Protein AF-A0A835V9D0-F1 (afdb_monomer)

InterPro domains:
  IPR001128 Cytochrome P450 [PF00067] (42-129)
  IPR002401 Cytochrome P450, E-class, group I [PR00463] (12-30)
  IPR002401 Cytochrome P450, E-class, group I [PR00463] (81-91)
  IPR002401 Cytochrome P450, E-class, group I [PR00463] (91-114)
  IPR036396 Cytochrome P450 superfamily [G3DSA:1.10.630.10] (1-134)
  IPR036396 Cytochrome P450 superfamily [SSF48264] (3-132)

Solvent-accessible surface area (backbone atoms only — not comparable to full-atom values): 8460 Å² total; per-residue (Å²): 111,68,73,61,55,68,71,42,24,66,60,50,19,40,55,50,43,48,36,31,68,61,36,90,55,84,50,84,41,66,64,82,88,56,103,55,101,60,69,52,75,51,54,45,40,54,54,36,45,32,41,95,78,58,37,96,58,24,85,56,92,57,35,67,80,30,39,47,97,87,60,42,62,50,86,69,55,42,89,65,52,42,78,45,42,46,78,97,64,37,44,87,57,48,68,59,53,54,52,51,54,50,54,52,50,51,52,48,64,70,78,50,86,89,74,76,94,58,89,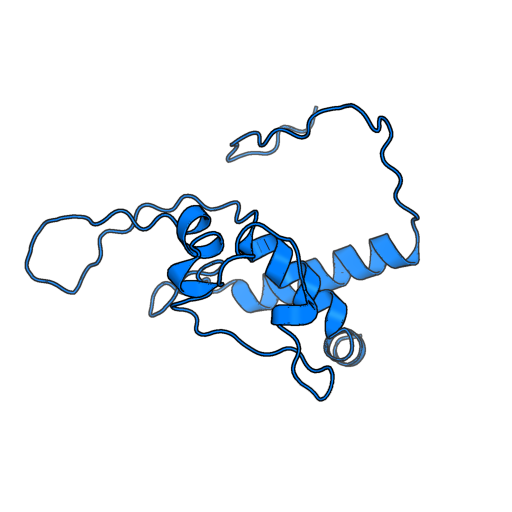84,65,82,88,74,89,78,92,68,95,68,88,84,84,130

Structure (mmCIF, N/CA/C/O backbone):
data_AF-A0A835V9D0-F1
#
_entry.id   AF-A0A835V9D0-F1
#
loop_
_atom_site.group_PDB
_atom_site.id
_atom_site.type_symbol
_atom_site.label_atom_id
_atom_site.label_alt_id
_atom_site.label_comp_id
_atom_site.label_asym_id
_atom_site.label_entity_id
_atom_site.label_seq_id
_atom_site.pdbx_PDB_ins_code
_atom_site.Cartn_x
_atom_site.Cartn_y
_atom_site.Cartn_z
_atom_site.occupancy
_atom_site.B_iso_or_equiv
_atom_site.auth_seq_id
_atom_site.auth_comp_id
_atom_site.auth_asym_id
_atom_site.auth_atom_id
_atom_site.pdbx_PDB_model_num
ATOM 1 N N . MET A 1 1 ? 9.417 0.070 18.964 1.00 61.44 1 MET A N 1
ATOM 2 C CA . MET A 1 1 ? 8.603 0.846 17.996 1.00 61.44 1 MET A CA 1
ATOM 3 C C . MET A 1 1 ? 8.854 0.380 16.568 1.00 61.44 1 MET A C 1
ATOM 5 O O . MET A 1 1 ? 7.897 0.010 15.907 1.00 61.44 1 MET A O 1
ATOM 9 N N . GLU A 1 2 ? 10.104 0.347 16.097 1.00 71.94 2 GLU A N 1
ATOM 10 C CA . GLU A 1 2 ? 10.436 -0.071 14.722 1.00 71.94 2 GLU A CA 1
ATOM 11 C C . GLU A 1 2 ? 10.090 -1.542 14.427 1.00 71.94 2 GLU A C 1
ATOM 13 O O . GLU A 1 2 ? 9.357 -1.812 13.482 1.00 71.94 2 GLU A O 1
ATOM 18 N N . GLU A 1 3 ? 10.453 -2.467 15.319 1.00 79.25 3 GLU A N 1
ATOM 19 C CA . GLU A 1 3 ? 10.089 -3.893 15.218 1.00 79.25 3 GLU A CA 1
ATOM 20 C C . GLU A 1 3 ? 8.561 -4.123 15.193 1.00 79.25 3 GLU A C 1
ATOM 22 O O . GLU A 1 3 ? 8.039 -5.003 14.512 1.00 79.25 3 GLU A O 1
ATOM 27 N N . SER A 1 4 ? 7.805 -3.292 15.916 1.00 84.19 4 SER A N 1
ATOM 28 C CA . SER A 1 4 ? 6.340 -3.351 15.916 1.00 84.19 4 SER A CA 1
ATOM 29 C C . SER A 1 4 ? 5.766 -2.910 14.572 1.00 84.19 4 SER A C 1
ATOM 31 O O . SER A 1 4 ? 4.776 -3.478 14.121 1.00 84.19 4 SER A O 1
ATOM 33 N N . LEU A 1 5 ? 6.387 -1.922 13.914 1.00 85.19 5 LEU A N 1
ATOM 34 C CA . LEU A 1 5 ? 5.970 -1.488 12.585 1.00 85.19 5 LEU A CA 1
ATOM 35 C C . LEU A 1 5 ? 6.203 -2.594 11.564 1.00 85.19 5 LEU A C 1
ATOM 37 O O . LEU A 1 5 ? 5.338 -2.793 10.719 1.00 85.19 5 LEU A O 1
ATOM 41 N N . GLU A 1 6 ? 7.307 -3.332 11.630 1.00 86.94 6 GLU A N 1
ATOM 42 C CA . GLU A 1 6 ? 7.588 -4.430 10.694 1.00 86.94 6 GLU A CA 1
ATOM 43 C C . GLU A 1 6 ? 6.508 -5.515 10.725 1.00 86.94 6 GLU A C 1
ATOM 45 O O . GLU A 1 6 ? 6.104 -5.992 9.672 1.00 86.94 6 GLU A O 1
ATOM 50 N N . LYS A 1 7 ? 5.922 -5.801 11.891 1.00 91.62 7 LYS A N 1
ATOM 51 C CA . LYS A 1 7 ? 4.844 -6.796 12.047 1.00 91.62 7 LYS A CA 1
ATOM 52 C C . LYS A 1 7 ? 3.511 -6.385 11.403 1.00 91.62 7 LYS A C 1
ATOM 54 O O . LYS A 1 7 ? 2.657 -7.231 11.161 1.00 91.62 7 LYS A O 1
ATOM 59 N N . LEU A 1 8 ? 3.314 -5.103 11.080 1.00 94.31 8 LEU A N 1
ATOM 60 C CA . LEU A 1 8 ? 2.079 -4.594 10.462 1.00 94.31 8 LEU A CA 1
ATOM 61 C C . LEU A 1 8 ? 2.052 -4.865 8.943 1.00 94.31 8 LEU A C 1
ATOM 63 O O . LEU A 1 8 ? 2.124 -3.924 8.142 1.00 94.31 8 LEU A O 1
ATOM 67 N N . GLN A 1 9 ? 1.993 -6.142 8.557 1.00 95.75 9 GLN A N 1
ATOM 68 C CA . GLN A 1 9 ? 2.029 -6.602 7.160 1.00 95.75 9 GLN A CA 1
ATOM 69 C C . GLN A 1 9 ? 0.777 -6.172 6.392 1.00 95.75 9 GLN A C 1
ATOM 71 O O . GLN A 1 9 ? 0.880 -5.474 5.384 1.00 95.75 9 GLN A O 1
ATOM 76 N N . TYR A 1 10 ? -0.407 -6.450 6.942 1.00 96.19 10 TYR A N 1
ATOM 77 C CA . TYR A 1 10 ? -1.674 -6.060 6.320 1.00 96.19 10 TYR A CA 1
ATOM 78 C C . TYR A 1 10 ? -1.808 -4.537 6.161 1.00 96.19 10 TYR A C 1
ATOM 80 O O . TYR A 1 10 ? -2.229 -4.046 5.117 1.00 96.19 10 TYR A O 1
ATOM 88 N N . LEU A 1 11 ? -1.368 -3.757 7.157 1.00 96.31 11 LEU A N 1
ATOM 89 C CA . LEU A 1 11 ? -1.350 -2.295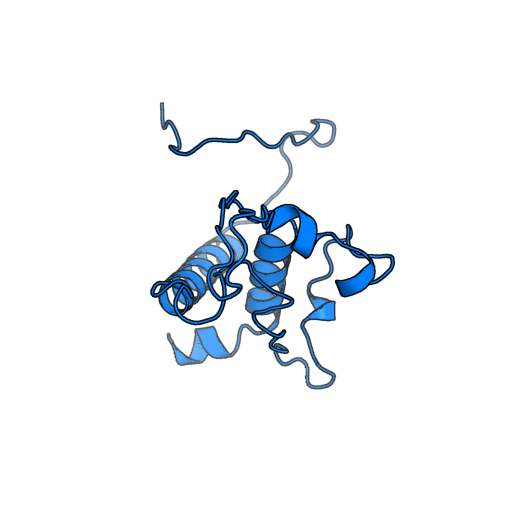 7.043 1.00 96.31 11 LEU A CA 1
ATOM 90 C C . LEU A 1 11 ? -0.394 -1.826 5.934 1.00 96.31 11 LEU A C 1
ATOM 92 O O . LEU A 1 11 ? -0.699 -0.874 5.220 1.00 96.31 11 LEU A O 1
ATOM 96 N N . HIS A 1 12 ? 0.759 -2.485 5.774 1.00 95.94 12 HIS A N 1
ATOM 97 C CA . HIS A 1 12 ? 1.690 -2.176 4.686 1.00 95.94 12 HIS A CA 1
ATOM 98 C C . HIS A 1 12 ? 1.078 -2.488 3.315 1.00 95.94 12 HIS A C 1
ATOM 100 O O . HIS A 1 12 ? 1.212 -1.676 2.395 1.00 95.94 12 HIS A O 1
ATOM 106 N N . ALA A 1 13 ? 0.382 -3.621 3.194 1.00 96.75 13 ALA A N 1
ATOM 107 C CA . ALA A 1 13 ? -0.356 -4.004 1.997 1.00 96.75 13 ALA A CA 1
ATOM 108 C C . ALA A 1 13 ? -1.456 -2.986 1.670 1.00 96.75 13 ALA A C 1
ATOM 110 O O . ALA A 1 13 ? -1.490 -2.464 0.559 1.00 96.75 13 ALA A O 1
ATOM 111 N N . ALA A 1 14 ? -2.276 -2.606 2.654 1.00 96.25 14 ALA A N 1
ATOM 112 C CA . ALA A 1 14 ? -3.353 -1.636 2.472 1.00 96.25 14 ALA A CA 1
ATOM 113 C C . ALA A 1 14 ? -2.835 -0.260 2.033 1.00 96.25 14 ALA A C 1
ATOM 115 O O . ALA A 1 14 ? -3.343 0.315 1.074 1.00 96.25 14 ALA A O 1
ATOM 116 N N . LEU A 1 15 ? -1.776 0.253 2.668 1.00 95.06 15 LEU A N 1
ATOM 117 C CA . LEU A 1 15 ? -1.157 1.523 2.270 1.00 95.06 15 LEU A CA 1
ATOM 118 C C . LEU A 1 15 ? -0.535 1.454 0.869 1.00 95.06 15 LEU A C 1
ATOM 120 O O . LEU A 1 15 ? -0.604 2.421 0.111 1.00 95.06 15 LEU A O 1
ATOM 124 N N . SER A 1 16 ? 0.059 0.318 0.504 1.00 94.00 16 SER A N 1
ATOM 125 C CA . SER A 1 16 ? 0.615 0.115 -0.837 1.00 94.00 16 SER A CA 1
ATOM 126 C C . SER A 1 16 ? -0.489 0.049 -1.894 1.00 94.00 16 SER A C 1
ATOM 128 O O . SER A 1 16 ? -0.348 0.647 -2.956 1.00 94.00 16 SER A O 1
ATOM 130 N N . GLU A 1 17 ? -1.616 -0.584 -1.581 1.00 93.81 17 GLU A N 1
ATOM 131 C CA . GLU A 1 17 ? -2.787 -0.653 -2.454 1.00 93.81 17 GLU A CA 1
ATOM 132 C C . GLU A 1 17 ? -3.453 0.726 -2.633 1.00 93.81 17 GLU A C 1
ATOM 134 O O . GLU A 1 17 ? -3.836 1.089 -3.747 1.00 93.81 17 GLU A O 1
ATOM 139 N N . ILE A 1 18 ? -3.490 1.559 -1.582 1.00 91.69 18 ILE A N 1
ATOM 140 C CA . ILE A 1 18 ? -3.899 2.972 -1.687 1.00 91.69 18 ILE A CA 1
ATOM 141 C C . ILE A 1 18 ? -2.991 3.713 -2.675 1.00 91.69 18 ILE A C 1
ATOM 143 O O . ILE A 1 18 ? -3.480 4.403 -3.569 1.00 91.69 18 ILE A O 1
ATOM 147 N N . LEU A 1 19 ? -1.670 3.549 -2.553 1.00 90.69 19 LEU A N 1
ATOM 148 C CA . LEU A 1 19 ? -0.711 4.179 -3.463 1.00 90.69 19 LEU A CA 1
ATOM 149 C C . LEU A 1 19 ? -0.814 3.663 -4.901 1.00 90.69 19 LEU A C 1
ATOM 151 O O . LEU A 1 19 ? -0.505 4.412 -5.825 1.00 90.69 19 LEU A O 1
ATOM 155 N N . ARG A 1 20 ? -1.237 2.410 -5.101 1.00 90.38 20 ARG A N 1
ATOM 156 C CA . ARG A 1 20 ? -1.485 1.836 -6.427 1.00 90.38 20 ARG A CA 1
ATOM 157 C C . ARG A 1 20 ? -2.686 2.503 -7.100 1.00 90.38 20 ARG A C 1
ATOM 159 O O . ARG A 1 20 ? -2.568 2.965 -8.230 1.00 90.38 20 ARG A O 1
ATOM 166 N N . ILE A 1 21 ? -3.829 2.560 -6.414 1.00 86.38 21 ILE A N 1
ATOM 167 C CA . ILE A 1 21 ? -5.100 3.044 -6.988 1.00 86.38 21 ILE A CA 1
ATOM 168 C C . ILE A 1 21 ? -5.159 4.571 -7.057 1.00 86.38 21 ILE A C 1
ATOM 170 O O . ILE A 1 21 ? -5.707 5.136 -8.009 1.00 86.38 21 ILE A O 1
ATOM 174 N N . GLY A 1 22 ? -4.644 5.234 -6.026 1.00 74.50 22 GLY A N 1
ATOM 175 C CA . GLY A 1 22 ? -4.782 6.666 -5.791 1.00 74.50 22 GLY A CA 1
ATOM 176 C C . GLY A 1 22 ? -3.458 7.416 -5.821 1.00 74.50 22 GLY A C 1
ATOM 177 O O . GLY A 1 22 ? -3.337 8.409 -5.109 1.00 74.50 22 GLY A O 1
ATOM 178 N N . SER A 1 23 ? -2.457 6.939 -6.576 1.00 67.38 23 SER A N 1
ATOM 179 C CA . SER A 1 23 ? -1.146 7.598 -6.640 1.00 67.38 23 SER A CA 1
ATOM 180 C C . SER A 1 23 ? -1.317 9.103 -6.903 1.00 67.38 23 SER A C 1
ATOM 182 O O . SER A 1 23 ? -1.897 9.476 -7.919 1.00 67.38 23 SER A O 1
ATOM 184 N N . PRO A 1 24 ? -0.832 9.996 -6.026 1.00 58.44 24 PRO A N 1
ATOM 185 C CA . PRO A 1 24 ? -1.035 11.436 -6.193 1.00 58.44 24 PRO A CA 1
ATOM 186 C C . PRO A 1 24 ? -0.124 12.044 -7.271 1.00 58.44 24 PRO A C 1
ATOM 188 O O . PRO A 1 24 ? -0.174 13.244 -7.527 1.00 58.44 24 PRO A O 1
ATOM 191 N N . LEU A 1 25 ? 0.752 11.240 -7.883 1.00 61.12 25 LEU A N 1
ATOM 192 C CA . LEU A 1 25 ? 1.822 11.719 -8.746 1.00 61.12 25 LEU A CA 1
ATOM 193 C C . LEU A 1 25 ? 1.480 11.534 -1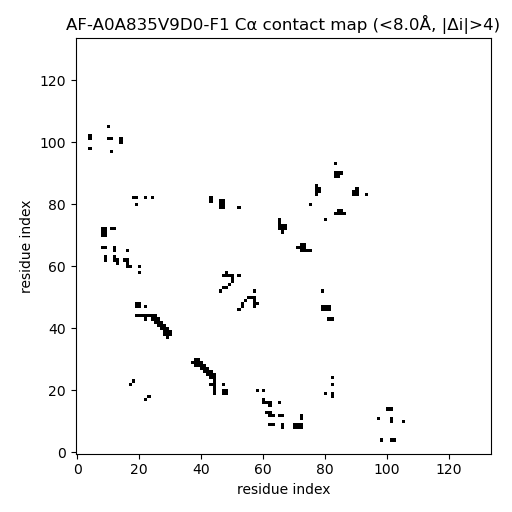0.228 1.00 61.12 25 LEU A C 1
ATOM 195 O O . LEU A 1 25 ? 1.523 10.430 -10.771 1.00 61.12 25 LEU A O 1
ATOM 199 N N . LEU A 1 26 ? 1.239 12.657 -10.902 1.00 56.59 26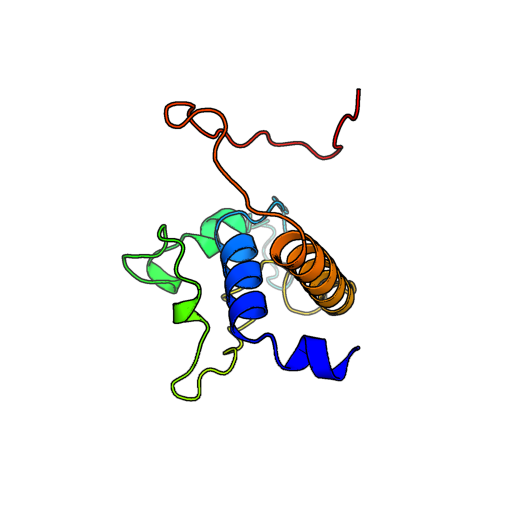 LEU A N 1
ATOM 200 C CA . LEU A 1 26 ? 1.367 12.786 -12.351 1.00 56.59 26 LEU A CA 1
ATOM 201 C C . LEU A 1 26 ? 2.789 13.270 -12.652 1.00 56.59 26 LEU A C 1
ATOM 203 O O . LEU A 1 26 ? 3.106 14.436 -12.431 1.00 56.59 26 LEU A O 1
ATOM 207 N N . VAL A 1 27 ? 3.663 12.388 -13.136 1.00 56.47 27 VAL A N 1
ATOM 208 C CA . VAL A 1 27 ? 5.034 12.765 -13.518 1.00 56.47 27 VAL A CA 1
ATOM 209 C C . VAL A 1 27 ? 5.191 12.586 -15.020 1.00 56.47 27 VAL A C 1
ATOM 211 O O . VAL A 1 27 ? 4.971 11.501 -15.543 1.00 56.47 27 VAL A O 1
ATOM 214 N N . ARG A 1 28 ? 5.609 13.641 -15.723 1.00 49.62 28 ARG A N 1
ATOM 215 C CA . ARG A 1 28 ? 6.136 13.513 -17.087 1.00 49.62 28 ARG A CA 1
ATOM 216 C C . ARG A 1 28 ? 7.577 13.022 -17.006 1.00 49.62 28 ARG A C 1
ATOM 218 O O . ARG A 1 28 ? 8.421 13.711 -16.440 1.00 49.62 28 ARG A O 1
ATOM 225 N N . HIS A 1 29 ? 7.857 11.865 -17.595 1.00 51.56 29 HIS A N 1
ATOM 226 C CA . HIS A 1 29 ? 9.221 11.401 -17.826 1.00 51.56 29 HIS A CA 1
ATOM 227 C C . HIS A 1 29 ? 9.579 11.547 -19.307 1.00 51.56 29 HIS A C 1
ATOM 229 O O . HIS A 1 29 ? 8.779 11.173 -20.150 1.00 51.56 29 HIS A O 1
ATOM 235 N N . PRO A 1 30 ? 10.773 12.037 -19.660 1.00 48.41 30 PRO A N 1
ATOM 236 C CA . PRO A 1 30 ? 11.451 11.591 -20.864 1.00 48.41 30 PRO A CA 1
ATOM 237 C C . PRO A 1 30 ? 12.162 10.270 -20.531 1.00 48.41 30 PRO A C 1
ATOM 239 O O . PRO A 1 30 ? 13.012 10.221 -19.637 1.00 48.41 30 PRO A O 1
ATOM 242 N N . VAL A 1 31 ? 11.802 9.178 -21.204 1.00 46.38 31 VAL A N 1
ATOM 243 C CA . VAL A 1 31 ? 12.527 7.896 -21.138 1.00 46.38 31 VAL A CA 1
ATOM 244 C C . VAL A 1 31 ? 13.888 8.054 -21.816 1.00 46.38 31 VAL A C 1
ATOM 246 O O . VAL A 1 31 ? 14.067 7.819 -23.004 1.00 46.38 31 VAL A O 1
ATOM 249 N N . GLY A 1 32 ? 14.876 8.512 -21.056 1.00 41.28 32 GLY A N 1
ATOM 250 C CA . GLY A 1 32 ? 16.250 8.638 -21.526 1.00 41.28 32 GLY A CA 1
ATOM 251 C C . GLY A 1 32 ? 17.020 7.338 -21.335 1.00 41.28 32 GLY A C 1
ATOM 252 O O . GLY A 1 32 ? 17.559 7.160 -20.255 1.00 41.28 32 GLY A O 1
ATOM 253 N N . TRP A 1 33 ? 17.027 6.472 -22.360 1.00 35.09 33 TRP A N 1
ATOM 254 C CA . TRP A 1 33 ? 18.146 5.617 -22.841 1.00 35.09 33 TRP A CA 1
ATOM 255 C C . TRP A 1 33 ? 17.861 5.052 -24.253 1.00 35.09 33 TRP A C 1
ATOM 257 O O . TRP A 1 33 ? 18.425 4.041 -24.660 1.00 35.09 33 TRP A O 1
ATOM 267 N N . VAL A 1 34 ? 16.998 5.703 -25.039 1.00 37.31 34 VAL A N 1
ATOM 268 C CA . VAL A 1 34 ? 16.890 5.456 -26.481 1.00 37.31 34 VAL A CA 1
ATOM 269 C C . VAL A 1 34 ? 17.334 6.741 -27.164 1.00 37.31 34 VAL A C 1
ATOM 271 O O . VAL A 1 34 ? 16.834 7.815 -26.840 1.00 37.31 34 VAL A O 1
ATOM 274 N N . GLN A 1 35 ? 18.269 6.658 -28.113 1.00 40.12 35 GLN A N 1
ATOM 275 C CA . GLN A 1 35 ? 18.674 7.776 -28.978 1.00 40.12 35 GLN A CA 1
ATOM 276 C C . GLN A 1 35 ? 17.556 8.207 -29.956 1.00 40.12 35 GLN A C 1
ATOM 278 O O . GLN A 1 35 ? 17.799 8.482 -31.128 1.00 40.12 35 GLN A O 1
ATOM 283 N N . ARG A 1 36 ? 16.300 8.257 -29.511 1.00 36.56 36 ARG A N 1
ATOM 284 C CA . ARG A 1 36 ? 15.177 8.789 -30.278 1.00 36.56 36 ARG A CA 1
ATOM 285 C C . ARG A 1 36 ? 14.432 9.771 -29.400 1.00 36.56 36 ARG A C 1
ATOM 287 O O . ARG A 1 36 ? 13.832 9.388 -28.406 1.00 36.56 36 ARG A O 1
ATOM 294 N N . GLY A 1 37 ? 14.507 11.042 -29.784 1.00 41.22 37 GLY A N 1
ATOM 295 C CA . GLY A 1 37 ? 13.825 12.172 -29.160 1.00 41.22 37 GLY A CA 1
ATOM 296 C C . GLY A 1 37 ? 12.300 12.104 -29.253 1.00 41.22 37 GLY A C 1
ATOM 297 O O . GLY A 1 37 ? 11.681 12.962 -29.870 1.00 41.22 37 GLY A O 1
ATOM 298 N N . GLN A 1 38 ? 11.692 11.108 -28.616 1.00 45.56 38 GLN A N 1
ATOM 299 C CA . GLN A 1 38 ? 10.269 11.059 -28.307 1.00 45.56 38 GLN A CA 1
ATOM 300 C C . GLN A 1 38 ? 10.144 10.895 -26.793 1.00 45.56 38 GLN A C 1
ATOM 302 O O . GLN A 1 38 ? 10.576 9.906 -26.209 1.00 45.56 38 GLN A O 1
ATOM 307 N N . GLY A 1 39 ? 9.659 11.941 -26.125 1.00 49.75 39 GLY A N 1
ATOM 308 C CA . GLY A 1 39 ? 9.388 11.886 -24.6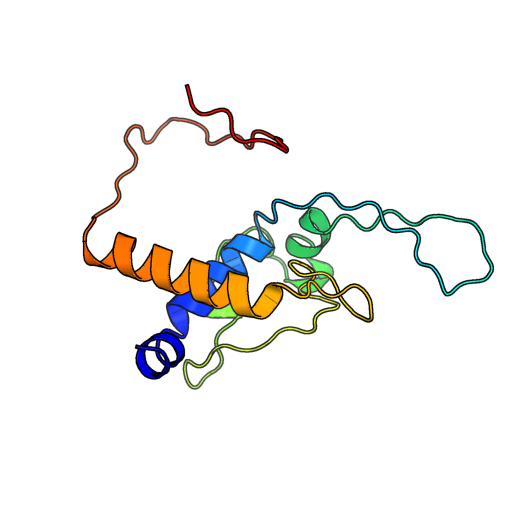95 1.00 49.75 39 GLY A CA 1
ATOM 309 C C . GLY A 1 39 ? 8.122 11.076 -24.445 1.00 49.75 39 GLY A C 1
ATOM 310 O O . GLY A 1 39 ? 7.031 11.627 -24.578 1.00 49.75 39 GLY A O 1
ATOM 311 N N . ASP A 1 40 ? 8.254 9.799 -24.084 1.00 55.97 40 ASP A N 1
ATOM 312 C CA . ASP A 1 40 ? 7.086 8.981 -23.742 1.00 55.97 40 ASP A CA 1
ATOM 313 C C . ASP A 1 40 ? 6.534 9.360 -22.365 1.00 55.97 40 ASP A C 1
ATOM 315 O O . ASP A 1 40 ? 7.207 9.263 -21.339 1.00 55.97 40 ASP A O 1
ATOM 319 N N . LEU A 1 41 ? 5.269 9.776 -22.330 1.00 57.44 41 LEU A N 1
ATOM 320 C CA . LEU A 1 41 ? 4.553 10.095 -21.099 1.00 57.44 41 LEU A CA 1
ATOM 321 C C . LEU A 1 41 ? 4.262 8.813 -20.301 1.00 57.44 41 LEU A C 1
ATOM 323 O O . LEU A 1 41 ? 3.381 8.038 -20.664 1.00 57.44 41 LEU A O 1
ATOM 327 N N . VAL A 1 42 ? 4.928 8.632 -19.159 1.00 61.97 42 VAL A N 1
ATOM 328 C CA . VAL A 1 42 ? 4.584 7.570 -18.199 1.00 61.97 42 VAL A CA 1
ATOM 329 C C . VAL A 1 42 ? 3.572 8.096 -17.181 1.00 61.97 42 VAL A C 1
ATOM 331 O O . VAL A 1 42 ? 3.920 8.854 -16.281 1.00 61.97 42 VAL A O 1
ATOM 334 N N . VAL A 1 43 ? 2.308 7.680 -17.292 1.00 66.75 43 VAL A N 1
ATOM 335 C CA . VAL A 1 43 ? 1.264 8.031 -16.313 1.00 66.75 43 VAL A CA 1
ATOM 336 C C . VAL A 1 43 ? 1.181 6.946 -15.238 1.00 66.75 43 VAL A C 1
ATOM 338 O O . VAL A 1 43 ? 0.544 5.912 -15.427 1.00 66.75 43 VAL A O 1
ATOM 341 N N . TYR A 1 44 ? 1.798 7.181 -14.080 1.00 70.81 44 TYR A N 1
ATOM 342 C CA . TYR A 1 44 ? 1.849 6.192 -12.992 1.00 70.81 44 TYR A CA 1
ATOM 343 C C . TYR A 1 44 ? 0.475 5.801 -12.433 1.00 70.81 44 TYR A C 1
ATOM 345 O O . TYR A 1 44 ? 0.267 4.640 -12.087 1.00 70.81 44 TYR A O 1
ATOM 353 N N . ILE A 1 45 ? -0.477 6.738 -12.405 1.00 68.62 45 ILE A N 1
ATOM 354 C CA . ILE A 1 45 ? -1.868 6.465 -12.008 1.00 68.62 45 ILE A CA 1
ATOM 355 C C . ILE A 1 45 ? -2.514 5.442 -12.949 1.00 68.62 45 ILE A C 1
ATOM 357 O O . ILE A 1 45 ? -3.227 4.550 -12.495 1.00 68.62 45 ILE A O 1
ATOM 361 N N . ALA A 1 46 ? -2.237 5.543 -14.253 1.00 77.38 46 ALA A N 1
ATOM 362 C CA . ALA A 1 46 ? -2.758 4.603 -15.235 1.00 77.38 46 ALA A CA 1
ATOM 363 C C . ALA A 1 46 ? -2.131 3.219 -15.032 1.00 77.38 46 ALA A C 1
ATOM 365 O O . ALA A 1 46 ? -2.862 2.242 -14.929 1.00 77.38 46 ALA A O 1
ATOM 366 N N . MET A 1 47 ? -0.806 3.136 -14.856 1.00 83.75 47 MET A N 1
ATOM 367 C CA . MET A 1 47 ? -0.107 1.862 -14.614 1.00 83.75 47 MET A CA 1
ATOM 368 C C . MET A 1 47 ? -0.622 1.116 -13.382 1.00 83.75 47 MET A C 1
ATOM 370 O O . MET A 1 47 ? -0.752 -0.108 -13.402 1.00 83.75 47 MET A O 1
ATOM 374 N N . GLY A 1 48 ? -0.956 1.849 -12.317 1.00 84.94 48 GLY A N 1
ATOM 375 C CA . GLY A 1 48 ? -1.570 1.276 -11.125 1.00 84.94 48 GLY A CA 1
ATOM 376 C C . GLY A 1 48 ? -2.927 0.625 -11.396 1.00 84.94 48 GLY A C 1
ATOM 377 O O . GLY A 1 48 ? -3.320 -0.249 -10.644 1.00 84.94 48 GLY A O 1
ATOM 378 N N . ARG A 1 49 ? -3.617 0.998 -12.474 1.00 86.88 49 ARG A N 1
ATOM 379 C CA . ARG A 1 49 ? -4.996 0.620 -12.817 1.00 86.88 49 ARG A CA 1
ATOM 380 C C . ARG A 1 49 ? -5.119 -0.228 -14.091 1.00 86.88 49 ARG A C 1
ATOM 382 O O . ARG A 1 49 ? -6.230 -0.546 -14.500 1.00 86.88 49 ARG A O 1
ATOM 389 N N . MET A 1 50 ? -4.002 -0.587 -14.721 1.00 88.56 50 MET A N 1
ATOM 390 C CA . MET A 1 50 ? -3.981 -1.383 -15.951 1.00 88.56 50 MET A CA 1
ATOM 391 C C . MET A 1 50 ? -4.225 -2.869 -15.671 1.00 88.56 50 MET A C 1
ATOM 393 O O . MET A 1 50 ? -3.455 -3.507 -14.948 1.00 88.56 50 MET A O 1
ATOM 397 N N . GLU A 1 51 ? -5.238 -3.437 -16.322 1.00 91.62 51 GLU A N 1
ATOM 398 C CA . GLU A 1 51 ? -5.574 -4.866 -16.235 1.00 91.62 51 GLU A CA 1
ATOM 399 C C . GLU A 1 51 ? -4.426 -5.764 -16.715 1.00 91.62 51 GLU A C 1
ATOM 401 O O . GLU A 1 51 ? -4.159 -6.798 -16.111 1.00 91.62 51 GLU A O 1
ATOM 406 N N . SER A 1 52 ? -3.634 -5.323 -17.699 1.00 90.62 52 SER A N 1
ATOM 407 C CA . SER A 1 52 ? -2.455 -6.066 -18.173 1.00 90.62 52 SER A CA 1
ATOM 408 C C . SER A 1 52 ? -1.409 -6.338 -17.083 1.00 90.62 52 SER A C 1
ATOM 410 O O . SER A 1 52 ? -0.606 -7.257 -17.221 1.00 90.62 52 SER A O 1
ATOM 412 N N . PHE A 1 53 ? -1.380 -5.532 -16.015 1.00 89.56 53 PHE A N 1
ATOM 413 C CA . PHE A 1 53 ? -0.481 -5.731 -14.876 1.00 89.56 53 PHE A CA 1
ATOM 414 C C . PHE A 1 53 ? -1.178 -6.339 -13.658 1.00 89.56 53 PHE A C 1
ATOM 416 O O . PHE A 1 53 ? -0.541 -7.081 -12.906 1.00 89.56 53 PHE A O 1
ATOM 423 N N . TRP A 1 54 ? -2.446 -5.995 -13.426 1.00 91.88 54 TRP A N 1
ATOM 424 C CA . TRP A 1 54 ? -3.143 -6.276 -12.166 1.00 91.88 54 TRP A CA 1
ATOM 425 C C . TRP A 1 54 ? -4.324 -7.244 -12.293 1.00 91.88 54 TRP A C 1
ATOM 427 O O . TRP A 1 54 ? -4.888 -7.611 -11.264 1.00 91.88 54 TRP A O 1
ATOM 437 N N . GLY A 1 55 ? -4.638 -7.694 -13.510 1.00 92.75 55 GLY A N 1
ATOM 438 C CA . GLY A 1 55 ? -5.787 -8.537 -13.836 1.00 92.75 55 GLY A CA 1
ATOM 439 C C . GLY A 1 55 ? -7.099 -7.756 -13.909 1.00 92.75 55 GLY A C 1
ATOM 440 O O . GLY A 1 55 ? -7.123 -6.540 -13.724 1.00 92.75 55 GLY A O 1
ATOM 441 N N . ASP A 1 56 ? -8.195 -8.475 -14.136 1.00 94.75 56 ASP A N 1
ATOM 442 C CA . ASP A 1 56 ? -9.542 -7.918 -14.350 1.00 94.75 56 ASP A CA 1
ATOM 443 C C . ASP A 1 56 ? -10.053 -7.081 -13.162 1.00 94.75 56 ASP A C 1
ATOM 445 O O . ASP A 1 56 ? -10.902 -6.204 -13.298 1.00 94.75 56 ASP A O 1
ATOM 449 N N . ASP A 1 57 ? -9.505 -7.311 -11.969 1.00 94.19 57 ASP A N 1
ATOM 450 C CA . ASP A 1 57 ? -9.845 -6.571 -10.757 1.00 94.19 57 ASP A CA 1
ATOM 451 C C . ASP A 1 57 ? -8.894 -5.396 -10.469 1.00 94.19 57 ASP A C 1
ATOM 453 O O . ASP A 1 57 ? -8.788 -4.938 -9.328 1.00 94.19 57 ASP A O 1
ATOM 457 N N . ALA A 1 58 ? -8.215 -4.868 -11.493 1.00 92.19 58 ALA A N 1
ATOM 458 C CA . ALA A 1 58 ? -7.280 -3.751 -11.362 1.00 92.19 58 ALA A CA 1
ATOM 459 C C . ALA A 1 58 ? -7.900 -2.498 -10.716 1.00 92.19 58 ALA A C 1
ATOM 461 O O . ALA A 1 58 ? -7.197 -1.735 -10.055 1.00 92.19 58 ALA A O 1
ATOM 462 N N . GLN A 1 59 ? -9.206 -2.267 -10.859 1.00 89.62 59 GLN A N 1
ATOM 463 C CA . GLN A 1 59 ? -9.885 -1.127 -10.222 1.00 89.62 59 GLN A CA 1
ATOM 464 C C . GLN A 1 59 ? -10.305 -1.396 -8.769 1.00 89.62 59 GLN A C 1
ATOM 466 O O . GLN A 1 59 ? -10.672 -0.464 -8.056 1.00 89.62 59 GLN A O 1
ATOM 471 N N . VAL A 1 60 ? -10.255 -2.649 -8.317 1.00 92.88 60 VAL A N 1
ATOM 472 C CA . VAL A 1 60 ? -10.724 -3.051 -6.990 1.00 92.88 60 VAL A CA 1
ATOM 473 C C . VAL A 1 60 ? -9.618 -2.842 -5.962 1.00 92.88 60 VAL A C 1
ATOM 475 O O . VAL A 1 60 ? -8.487 -3.305 -6.138 1.00 92.88 60 VAL A O 1
ATOM 478 N N . PHE A 1 61 ? -9.959 -2.168 -4.862 1.00 94.06 61 PHE A N 1
ATOM 479 C CA . PHE A 1 61 ? -9.110 -2.094 -3.677 1.00 94.06 61 PHE A CA 1
ATOM 480 C C . PHE A 1 61 ? -9.071 -3.458 -2.986 1.00 94.06 61 PHE A C 1
ATOM 482 O O . PHE A 1 61 ? -10.048 -3.857 -2.357 1.00 94.06 61 PHE A O 1
ATOM 489 N N . ARG A 1 62 ? -7.947 -4.171 -3.126 1.00 95.56 62 ARG A N 1
ATOM 490 C CA . ARG A 1 62 ? -7.749 -5.503 -2.542 1.00 95.56 62 ARG A CA 1
ATOM 491 C C . ARG A 1 62 ? -6.319 -5.653 -2.011 1.00 95.56 62 ARG A C 1
ATOM 493 O O . ARG A 1 62 ? -5.461 -6.145 -2.748 1.00 95.56 62 ARG A O 1
ATOM 500 N N . PRO A 1 63 ? -6.033 -5.223 -0.768 1.00 96.06 63 PRO A N 1
ATOM 501 C CA . PRO A 1 63 ? -4.710 -5.343 -0.147 1.00 96.06 63 PRO A CA 1
ATOM 502 C C . PRO A 1 63 ? -4.125 -6.759 -0.190 1.00 96.06 63 PRO A C 1
ATOM 504 O O . PRO A 1 63 ? -2.917 -6.924 -0.330 1.00 96.06 63 PRO A O 1
ATOM 507 N N . GLU A 1 64 ? -4.983 -7.775 -0.128 1.00 96.25 64 GLU A N 1
ATOM 508 C CA . GLU A 1 64 ? -4.643 -9.198 -0.115 1.00 96.25 64 GLU A CA 1
ATOM 509 C C . GLU A 1 64 ? -3.843 -9.623 -1.349 1.00 96.25 64 GLU A C 1
ATOM 511 O O . GLU A 1 64 ? -3.074 -10.574 -1.280 1.00 96.25 64 GLU A O 1
ATOM 516 N N . ARG A 1 65 ? -3.933 -8.891 -2.472 1.00 94.75 65 ARG A N 1
ATOM 517 C CA . ARG A 1 65 ? -3.119 -9.181 -3.667 1.00 94.75 65 ARG A CA 1
ATOM 518 C C . ARG A 1 65 ? -1.613 -9.002 -3.436 1.00 94.75 65 ARG A C 1
ATOM 520 O O . ARG A 1 65 ? -0.813 -9.483 -4.237 1.00 94.75 65 ARG A O 1
ATOM 527 N N . LEU A 1 66 ? -1.245 -8.237 -2.407 1.00 95.62 66 LEU A N 1
ATOM 528 C CA . LEU A 1 66 ? 0.129 -7.923 -2.010 1.00 95.62 66 LEU A CA 1
ATOM 529 C C . LEU A 1 66 ? 0.553 -8.722 -0.771 1.00 95.62 66 LEU A C 1
ATOM 531 O O . LEU A 1 66 ? 1.492 -8.325 -0.084 1.00 95.62 66 LEU A O 1
ATOM 535 N N . ILE A 1 67 ? -0.157 -9.803 -0.458 1.00 96.75 67 ILE A N 1
ATOM 536 C CA . ILE A 1 67 ? 0.121 -10.688 0.668 1.00 96.75 67 ILE A CA 1
ATOM 537 C C . ILE A 1 67 ? 0.388 -12.090 0.107 1.00 96.75 67 ILE A C 1
ATOM 539 O O . ILE A 1 67 ? -0.291 -12.519 -0.827 1.00 96.75 67 ILE A O 1
ATOM 543 N N . ASP A 1 68 ? 1.427 -12.757 0.603 1.00 95.75 68 ASP A N 1
ATOM 544 C CA . ASP A 1 68 ? 1.735 -14.150 0.261 1.00 95.75 68 ASP A CA 1
ATOM 545 C C . ASP A 1 68 ? 0.967 -15.150 1.144 1.00 95.75 68 ASP A C 1
ATOM 547 O O . ASP A 1 68 ? 0.141 -14.773 1.979 1.00 95.75 68 ASP A O 1
ATOM 551 N N . GLU A 1 69 ? 1.188 -16.444 0.916 1.00 94.12 69 GLU A N 1
ATOM 552 C CA . GLU A 1 69 ? 0.480 -17.520 1.620 1.00 94.12 69 GLU A CA 1
ATOM 553 C C . GLU A 1 69 ? 0.802 -17.531 3.124 1.00 94.12 69 GLU A C 1
ATOM 555 O O . GLU A 1 69 ? -0.028 -17.931 3.941 1.00 94.12 69 GLU A O 1
ATOM 560 N N . GLU A 1 70 ? 1.970 -17.013 3.503 1.00 93.94 70 GLU A N 1
ATOM 561 C CA . GLU A 1 70 ? 2.434 -16.865 4.879 1.00 93.94 70 GLU A CA 1
ATOM 562 C C . GLU A 1 70 ? 1.883 -15.609 5.580 1.00 93.94 70 GLU A C 1
ATOM 564 O O . GLU A 1 70 ? 2.155 -15.382 6.763 1.00 93.94 70 GLU A O 1
ATOM 569 N N . GLY A 1 71 ? 1.097 -14.781 4.884 1.00 93.25 71 GLY A N 1
ATOM 570 C CA . GLY A 1 71 ? 0.546 -13.541 5.431 1.00 93.25 71 GLY A CA 1
ATOM 571 C C . GLY A 1 71 ? 1.542 -12.375 5.449 1.00 93.25 71 GLY A C 1
ATOM 572 O O . GLY A 1 71 ? 1.298 -11.352 6.103 1.00 93.25 71 GLY A O 1
ATOM 573 N N . MET A 1 72 ? 2.660 -12.505 4.740 1.00 95.31 72 MET A N 1
ATOM 574 C CA . MET A 1 72 ? 3.722 -11.514 4.649 1.00 95.31 72 MET A CA 1
ATOM 575 C C . MET A 1 72 ? 3.528 -10.614 3.428 1.00 95.31 72 MET A C 1
ATOM 577 O O . MET A 1 72 ? 2.929 -10.981 2.418 1.00 95.31 72 MET A O 1
ATOM 581 N N . TYR A 1 73 ? 4.002 -9.370 3.524 1.00 95.12 73 TYR A N 1
ATOM 582 C CA . TYR A 1 73 ? 3.900 -8.433 2.415 1.00 95.12 73 TYR A CA 1
ATOM 583 C C . TYR A 1 73 ? 4.801 -8.861 1.251 1.00 95.12 73 TYR A C 1
ATOM 585 O O . TYR A 1 73 ? 6.031 -8.875 1.359 1.00 95.12 73 TYR A O 1
ATOM 593 N N . ARG A 1 74 ? 4.187 -9.097 0.091 1.00 94.56 74 ARG A N 1
ATOM 594 C CA . ARG A 1 74 ? 4.881 -9.422 -1.149 1.00 94.56 74 ARG A CA 1
ATOM 595 C C . ARG A 1 74 ? 5.280 -8.155 -1.898 1.00 94.56 74 ARG A C 1
ATOM 597 O O . ARG A 1 74 ? 4.453 -7.347 -2.327 1.00 94.56 74 ARG A O 1
ATOM 604 N N . HIS A 1 75 ? 6.580 -7.992 -2.117 1.00 90.69 75 HIS A N 1
ATOM 605 C CA . HIS A 1 75 ? 7.109 -6.878 -2.893 1.00 90.69 75 HIS A CA 1
ATOM 606 C C . HIS A 1 75 ? 6.877 -7.069 -4.396 1.00 90.69 75 HIS A C 1
ATOM 608 O O . HIS A 1 75 ? 7.417 -7.982 -5.010 1.00 90.69 75 HIS A O 1
ATOM 614 N N . GLU A 1 76 ? 6.141 -6.145 -5.010 1.00 92.44 76 GLU A N 1
ATOM 615 C CA . GLU A 1 76 ? 6.045 -6.055 -6.468 1.00 92.44 76 GLU A CA 1
ATOM 616 C C . GLU A 1 76 ? 7.274 -5.354 -7.067 1.00 92.44 76 GLU A C 1
ATOM 618 O O . GLU A 1 76 ? 7.892 -4.478 -6.446 1.00 92.44 76 GLU A O 1
ATOM 623 N N . SER A 1 77 ? 7.599 -5.714 -8.311 1.00 89.50 77 SER A N 1
ATOM 624 C CA . SER A 1 77 ? 8.667 -5.066 -9.077 1.00 89.50 77 SER A CA 1
ATOM 625 C C . SER A 1 77 ? 8.436 -3.550 -9.154 1.00 89.50 77 SER A C 1
ATOM 627 O O . SER A 1 77 ? 7.322 -3.135 -9.479 1.00 89.50 77 SER A O 1
ATOM 629 N N . PRO A 1 78 ? 9.460 -2.699 -8.952 1.00 85.19 78 PRO A N 1
ATOM 630 C CA . PRO A 1 78 ? 9.335 -1.247 -9.115 1.00 85.19 78 PRO A CA 1
ATOM 631 C C . PRO A 1 78 ? 8.866 -0.802 -10.509 1.00 85.19 78 PRO A C 1
ATOM 633 O O . PRO A 1 78 ? 8.370 0.310 -10.657 1.00 85.19 78 PRO A O 1
ATOM 636 N N . PHE A 1 79 ? 9.011 -1.656 -11.528 1.00 83.94 79 PHE A N 1
ATOM 637 C CA . PHE A 1 79 ? 8.518 -1.403 -12.888 1.00 83.94 79 PHE A CA 1
ATOM 638 C C . PHE A 1 79 ? 7.017 -1.680 -13.049 1.00 83.94 79 PHE A C 1
ATOM 640 O O . PHE A 1 79 ? 6.394 -1.130 -13.950 1.00 83.94 79 PHE A O 1
ATOM 647 N N . LYS A 1 80 ? 6.435 -2.495 -12.162 1.00 88.00 80 LYS A N 1
ATOM 648 C CA . LYS A 1 80 ? 4.991 -2.752 -12.072 1.00 88.00 80 LYS A CA 1
ATOM 649 C C . LYS A 1 80 ? 4.326 -1.841 -11.035 1.00 88.00 80 LYS A C 1
ATOM 651 O O . LYS A 1 80 ? 3.269 -1.273 -11.283 1.00 88.00 80 LYS A O 1
ATOM 656 N N . PHE A 1 81 ? 4.968 -1.664 -9.881 1.00 88.88 81 PHE A N 1
ATOM 657 C CA . PHE A 1 81 ? 4.543 -0.776 -8.802 1.00 88.88 81 PHE A CA 1
ATOM 658 C C . PHE A 1 81 ? 5.400 0.497 -8.781 1.00 88.88 81 PHE A C 1
ATOM 660 O O . PHE A 1 81 ? 6.405 0.600 -8.074 1.00 88.88 81 PHE A O 1
ATOM 667 N N . THR A 1 82 ? 4.984 1.494 -9.557 1.00 84.06 82 THR A N 1
ATOM 668 C CA . THR A 1 82 ? 5.771 2.705 -9.838 1.00 84.06 82 THR A CA 1
ATOM 669 C C . THR A 1 82 ? 5.459 3.890 -8.918 1.00 84.06 82 THR A C 1
ATOM 671 O O . THR A 1 82 ? 5.899 5.005 -9.190 1.00 84.06 82 THR A O 1
ATOM 674 N N . ALA A 1 83 ? 4.732 3.689 -7.811 1.00 85.00 83 ALA A N 1
ATOM 675 C CA . ALA A 1 83 ? 4.307 4.777 -6.916 1.00 85.00 83 ALA A CA 1
ATOM 676 C C . ALA A 1 83 ? 5.474 5.596 -6.321 1.00 85.00 83 ALA A C 1
ATOM 678 O O . ALA A 1 83 ? 5.296 6.749 -5.938 1.00 85.00 83 ALA A O 1
ATOM 679 N N . PHE A 1 84 ? 6.674 5.012 -6.263 1.00 87.19 84 PHE A N 1
ATOM 680 C CA . PHE A 1 84 ? 7.909 5.668 -5.823 1.00 87.19 84 PHE A CA 1
ATOM 681 C C . PHE A 1 84 ? 8.937 5.815 -6.954 1.00 87.19 84 PHE A C 1
ATOM 683 O O . PHE A 1 84 ? 10.128 5.925 -6.670 1.00 87.19 84 PHE A O 1
ATOM 690 N N . GLN A 1 85 ? 8.499 5.804 -8.218 1.00 84.19 85 GLN A N 1
ATOM 691 C CA . GLN A 1 85 ? 9.357 5.700 -9.405 1.00 84.19 85 GLN A CA 1
ATOM 692 C C . GLN A 1 85 ? 10.225 4.422 -9.394 1.00 84.19 85 GLN A C 1
ATO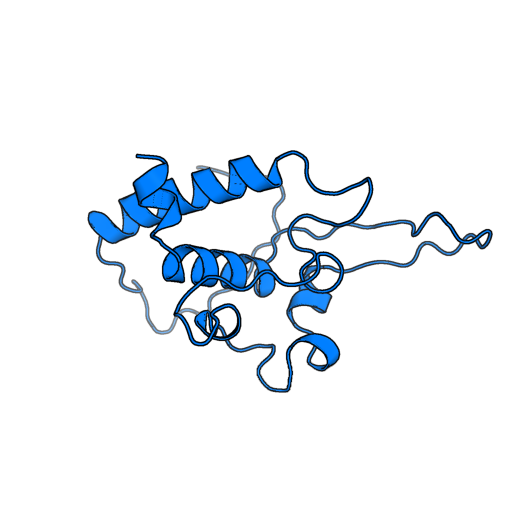M 694 O O . GLN A 1 85 ? 10.055 3.530 -8.559 1.00 84.19 85 GLN A O 1
ATOM 699 N N . THR A 1 86 ? 11.139 4.302 -10.357 1.00 83.69 86 THR A N 1
ATOM 700 C CA . THR A 1 86 ? 12.028 3.144 -10.524 1.00 83.69 86 THR A CA 1
ATOM 701 C C . THR A 1 86 ? 13.418 3.584 -11.006 1.00 83.69 86 THR A C 1
ATOM 703 O O . THR A 1 86 ? 13.610 4.727 -11.429 1.00 83.69 86 THR A O 1
ATOM 706 N N . GLY A 1 87 ? 14.401 2.684 -10.930 1.00 83.69 87 GLY A N 1
ATOM 707 C CA . GLY A 1 87 ? 15.772 2.911 -11.394 1.00 83.69 87 GLY A CA 1
ATOM 708 C C . GLY A 1 87 ? 16.492 4.049 -10.662 1.00 83.69 87 GLY A C 1
ATOM 709 O O . GLY A 1 87 ? 16.268 4.286 -9.477 1.00 83.69 87 GLY A O 1
ATOM 710 N N . GLN A 1 88 ? 17.343 4.784 -11.384 1.00 82.50 88 GLN A N 1
ATOM 711 C CA . GLN A 1 88 ? 18.137 5.900 -10.841 1.00 82.50 88 GLN A CA 1
ATOM 712 C C . GLN A 1 88 ? 17.292 7.071 -10.312 1.00 82.50 88 GLN A C 1
ATOM 714 O O . GLN A 1 88 ? 17.807 7.942 -9.618 1.00 82.50 88 GLN A O 1
ATOM 719 N N . ARG A 1 89 ? 15.999 7.118 -10.655 1.00 80.88 89 ARG A N 1
ATOM 720 C CA . ARG A 1 89 ? 15.061 8.160 -10.220 1.00 80.88 89 ARG A CA 1
ATOM 721 C C . ARG A 1 89 ? 14.123 7.676 -9.116 1.00 80.88 89 ARG A C 1
ATOM 723 O O . ARG A 1 89 ? 13.186 8.384 -8.769 1.00 80.88 89 ARG A O 1
ATOM 730 N N . ILE A 1 90 ? 14.365 6.492 -8.545 1.00 87.25 90 ILE A N 1
ATOM 731 C CA . ILE A 1 90 ? 13.588 6.008 -7.405 1.00 87.25 90 ILE A CA 1
ATOM 732 C C . ILE A 1 90 ? 13.565 7.066 -6.292 1.00 87.25 90 ILE A C 1
ATOM 734 O O . ILE A 1 90 ? 14.580 7.680 -5.962 1.00 87.25 90 ILE A O 1
ATOM 738 N N . CYS A 1 91 ? 12.386 7.300 -5.721 1.00 87.88 91 CYS A N 1
ATOM 739 C CA . CYS A 1 91 ? 12.191 8.273 -4.659 1.00 87.88 91 CYS A CA 1
ATOM 740 C C . CYS A 1 91 ? 13.117 7.945 -3.481 1.00 87.88 91 CYS A C 1
ATOM 742 O O . CYS A 1 91 ? 12.925 6.940 -2.792 1.00 87.88 91 CYS A O 1
ATOM 744 N N . MET A 1 92 ? 14.084 8.827 -3.213 1.00 93.06 92 MET A N 1
ATOM 745 C CA . MET A 1 92 ? 15.002 8.693 -2.075 1.00 93.06 92 MET A CA 1
ATOM 746 C C . MET A 1 92 ? 14.242 8.628 -0.740 1.00 93.06 92 MET A C 1
ATOM 748 O O . MET A 1 92 ? 14.643 7.926 0.183 1.00 93.06 92 MET A O 1
ATOM 752 N N . GLY A 1 93 ? 13.083 9.290 -0.665 1.00 91.94 93 GLY A N 1
ATOM 753 C CA . GLY A 1 93 ? 12.195 9.281 0.496 1.00 91.94 93 GLY A CA 1
ATOM 754 C C . GLY A 1 93 ? 11.318 8.033 0.642 1.00 91.94 93 GLY A C 1
ATOM 755 O O . GLY A 1 93 ? 10.539 7.976 1.588 1.00 91.94 93 GLY A O 1
ATOM 756 N N . LYS A 1 94 ? 11.409 7.028 -0.244 1.00 90.94 94 LYS A N 1
ATOM 757 C CA . LYS A 1 94 ? 10.507 5.856 -0.260 1.00 90.94 94 LYS A CA 1
ATOM 758 C C . LYS A 1 94 ? 10.390 5.165 1.098 1.00 90.94 94 LYS A C 1
ATOM 760 O O . LYS A 1 94 ? 9.281 4.909 1.566 1.00 90.94 94 LYS A O 1
ATOM 765 N N . GLN A 1 95 ? 11.520 4.851 1.730 1.00 91.69 95 GLN A N 1
ATOM 766 C CA . GLN A 1 95 ? 11.510 4.128 3.005 1.00 91.69 95 GLN A CA 1
ATOM 767 C C . GLN A 1 95 ? 10.992 5.001 4.148 1.00 91.69 95 GLN A C 1
ATOM 769 O O . GLN A 1 95 ? 10.201 4.539 4.969 1.00 91.69 95 GLN A O 1
ATOM 774 N N . PHE A 1 96 ? 11.375 6.278 4.160 1.00 93.31 96 PHE A N 1
ATOM 775 C CA . PHE A 1 96 ? 10.894 7.238 5.147 1.00 93.31 96 PHE A CA 1
ATOM 776 C C . PHE A 1 96 ? 9.376 7.436 5.044 1.00 93.31 96 PHE A C 1
ATOM 778 O O . PHE A 1 96 ? 8.667 7.260 6.032 1.00 93.31 96 PHE A O 1
ATOM 785 N N . ALA A 1 97 ? 8.861 7.696 3.839 1.00 92.44 97 ALA A N 1
ATOM 786 C CA . ALA A 1 97 ? 7.434 7.865 3.584 1.00 92.44 97 ALA A CA 1
ATOM 787 C C . ALA A 1 97 ? 6.632 6.628 4.010 1.00 92.44 97 ALA A C 1
ATOM 789 O O . ALA A 1 97 ? 5.607 6.756 4.673 1.00 92.44 97 ALA A O 1
ATOM 790 N N . ARG A 1 98 ? 7.119 5.417 3.701 1.00 91.31 98 ARG A N 1
ATOM 791 C CA . ARG A 1 98 ? 6.481 4.160 4.129 1.00 91.31 98 ARG A CA 1
ATOM 792 C C . ARG A 1 98 ? 6.373 4.033 5.643 1.00 91.31 98 ARG A C 1
ATOM 794 O O . ARG A 1 98 ? 5.313 3.654 6.138 1.00 91.31 98 ARG A O 1
ATOM 801 N N . LYS A 1 99 ? 7.435 4.371 6.377 1.00 92.88 99 LYS A N 1
ATOM 802 C CA . LYS A 1 99 ? 7.407 4.370 7.846 1.00 92.88 99 LYS A CA 1
ATOM 803 C C . LY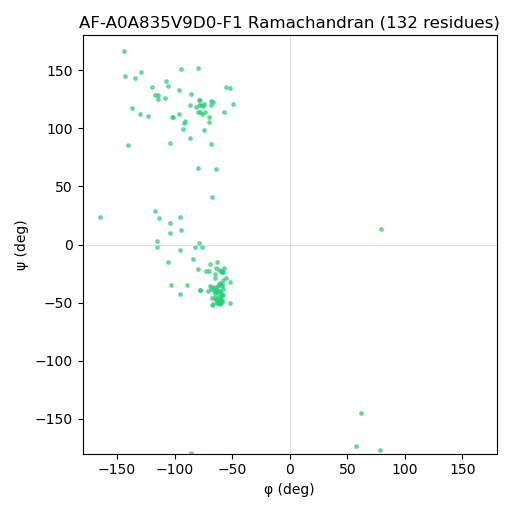S A 1 99 ? 6.411 5.401 8.377 1.00 92.88 99 LYS A C 1
ATOM 805 O O . LYS A 1 99 ? 5.568 5.045 9.195 1.00 92.88 99 LYS A O 1
ATOM 810 N N . GLN A 1 100 ? 6.448 6.632 7.865 1.00 94.44 100 GLN A N 1
ATOM 811 C CA . GLN A 1 100 ? 5.543 7.705 8.291 1.00 94.44 100 GLN A CA 1
ATOM 812 C C . GLN A 1 100 ? 4.070 7.361 8.045 1.00 94.44 100 GLN A C 1
ATOM 814 O O . GLN A 1 100 ? 3.261 7.475 8.961 1.00 94.44 100 GLN A O 1
ATOM 819 N N . MET A 1 101 ? 3.724 6.850 6.857 1.00 94.06 101 MET A N 1
ATOM 820 C CA . MET A 1 101 ? 2.355 6.415 6.554 1.00 94.06 101 MET A CA 1
ATOM 821 C C . MET A 1 101 ? 1.877 5.324 7.519 1.00 94.06 101 MET A C 1
ATOM 823 O O . MET A 1 101 ? 0.750 5.391 8.001 1.00 94.06 101 MET A O 1
ATOM 827 N N . LYS A 1 102 ? 2.733 4.341 7.840 1.00 95.00 102 LYS A N 1
ATOM 828 C CA . LYS A 1 102 ? 2.391 3.278 8.799 1.00 95.00 102 LYS A CA 1
ATOM 829 C C . LYS A 1 102 ? 2.172 3.821 10.202 1.00 95.00 102 LYS A C 1
ATOM 831 O O . LYS A 1 102 ? 1.194 3.438 10.827 1.00 95.00 102 LYS A O 1
ATOM 836 N N . ILE A 1 103 ? 3.050 4.700 10.685 1.00 95.00 103 ILE A N 1
ATOM 837 C CA . ILE A 1 103 ? 2.911 5.320 12.010 1.00 95.00 103 ILE A CA 1
ATOM 838 C C . ILE A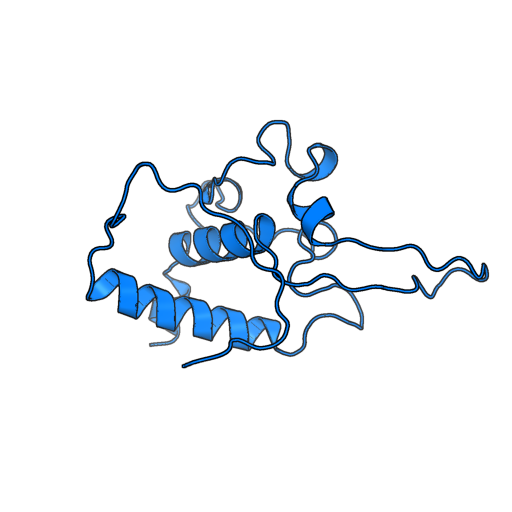 1 103 ? 1.602 6.107 12.077 1.00 95.00 103 ILE A C 1
ATOM 840 O O . ILE A 1 103 ? 0.794 5.878 12.972 1.00 95.00 103 ILE A O 1
ATOM 844 N N . PHE A 1 104 ? 1.365 6.982 11.100 1.00 95.31 104 PHE A N 1
ATOM 845 C CA . PHE A 1 104 ? 0.177 7.825 11.058 1.00 95.31 104 PHE A CA 1
ATOM 846 C C . PHE A 1 104 ? -1.112 6.997 11.003 1.00 95.31 104 PHE A C 1
ATOM 848 O O . PHE A 1 104 ? -2.001 7.176 11.833 1.00 95.31 104 PHE A O 1
ATOM 855 N N . ALA A 1 105 ? -1.189 6.030 10.084 1.00 95.19 105 ALA A N 1
ATOM 856 C CA . ALA A 1 105 ? -2.354 5.163 9.962 1.00 95.19 105 ALA A CA 1
ATOM 857 C C . ALA A 1 105 ? -2.558 4.288 11.207 1.00 95.19 105 ALA A C 1
ATOM 859 O O . ALA A 1 105 ? -3.689 4.135 11.655 1.00 95.19 105 ALA A O 1
ATOM 860 N N . ALA A 1 106 ? -1.489 3.754 11.805 1.00 94.62 106 ALA A N 1
ATOM 861 C CA . ALA A 1 106 ? -1.592 2.958 13.025 1.00 94.62 106 ALA A CA 1
ATOM 862 C C . ALA A 1 106 ? -2.148 3.778 14.197 1.00 94.62 106 ALA A C 1
ATOM 864 O O . ALA A 1 106 ? -3.008 3.284 14.918 1.00 94.62 106 ALA A O 1
ATOM 865 N N . VAL A 1 107 ? -1.708 5.030 14.368 1.00 95.06 107 VAL A N 1
ATOM 866 C CA . VAL A 1 107 ? -2.251 5.935 15.394 1.00 95.06 107 VAL A CA 1
ATOM 867 C C . VAL A 1 107 ? -3.729 6.212 15.126 1.00 95.06 107 VAL A C 1
ATOM 869 O O . VAL A 1 107 ? -4.559 6.020 16.011 1.00 95.06 107 VAL A O 1
ATOM 872 N N . LEU A 1 108 ? -4.084 6.592 13.898 1.00 96.31 108 LEU A N 1
ATOM 873 C CA . LEU A 1 108 ? -5.470 6.889 13.545 1.00 96.31 108 LEU A CA 1
ATOM 874 C C . LEU A 1 108 ? -6.403 5.694 13.772 1.00 96.31 108 LEU A C 1
ATOM 876 O O . LEU A 1 108 ? -7.424 5.830 14.437 1.00 96.31 108 LEU A O 1
ATOM 880 N N . LEU A 1 109 ? -6.029 4.515 13.279 1.00 94.69 109 LEU A N 1
ATOM 881 C CA . LEU A 1 109 ? -6.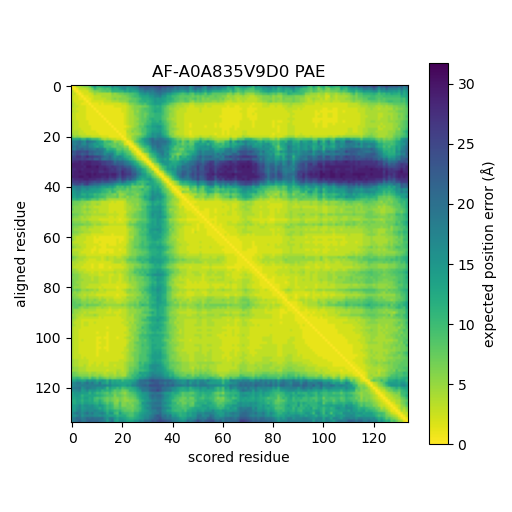828 3.296 13.418 1.00 94.69 109 LEU A CA 1
ATOM 882 C C . LEU A 1 109 ? -6.871 2.772 14.860 1.00 94.69 109 LEU A C 1
ATOM 884 O O . LEU A 1 109 ? -7.785 2.032 15.214 1.00 94.69 109 LEU A O 1
ATOM 888 N N . ARG A 1 110 ? -5.889 3.128 15.699 1.00 94.25 110 ARG A N 1
ATOM 889 C CA . ARG A 1 110 ? -5.859 2.730 17.111 1.00 94.25 110 ARG A CA 1
ATOM 890 C C . ARG A 1 110 ? -6.801 3.565 17.971 1.00 94.25 110 ARG A C 1
ATOM 892 O O . ARG A 1 110 ? -7.389 3.017 18.899 1.00 94.25 110 ARG A O 1
ATOM 899 N N . TYR A 1 111 ? -6.895 4.865 17.702 1.00 97.00 111 TYR A N 1
ATOM 900 C CA . TYR A 1 111 ? -7.604 5.809 18.570 1.00 97.00 111 TYR A CA 1
ATOM 901 C C . TYR A 1 111 ? -8.955 6.271 18.021 1.00 97.00 111 TYR A C 1
ATOM 903 O O . TYR A 1 111 ? -9.756 6.804 18.785 1.00 97.00 111 TYR A O 1
ATOM 911 N N . PHE A 1 112 ? -9.233 6.056 16.734 1.00 97.12 112 PHE A N 1
ATOM 912 C CA . PHE A 1 112 ? -10.447 6.542 16.087 1.00 97.12 112 PHE A CA 1
ATOM 913 C C . PHE A 1 112 ? -11.173 5.433 15.328 1.00 97.12 112 PHE A C 1
ATOM 915 O O . PHE A 1 112 ? -10.567 4.525 14.760 1.00 97.12 112 PHE A O 1
ATOM 922 N N . ARG A 1 113 ? -12.501 5.554 15.277 1.00 94.56 113 ARG A N 1
ATOM 923 C CA . ARG A 1 113 ? -13.369 4.795 14.379 1.00 94.56 113 ARG A CA 1
ATOM 924 C C . ARG A 1 113 ? -13.884 5.753 13.313 1.00 94.56 113 ARG A C 1
ATOM 926 O O . ARG A 1 113 ? -14.423 6.805 13.642 1.00 94.56 113 ARG A O 1
ATOM 933 N N . PHE A 1 114 ? -13.691 5.391 12.052 1.00 91.94 114 PHE A N 1
ATOM 934 C CA . PHE A 1 114 ? -14.081 6.219 10.917 1.00 91.94 114 PHE A CA 1
ATOM 935 C C . PHE A 1 114 ? -15.442 5.780 10.390 1.00 91.94 114 PHE A C 1
ATOM 937 O O . PHE A 1 114 ? -15.669 4.593 10.165 1.00 91.94 114 PHE A O 1
ATOM 944 N N . GLU A 1 115 ? -16.322 6.748 10.158 1.00 90.31 115 GLU A N 1
ATOM 945 C CA . GLU A 1 115 ? -17.610 6.554 9.497 1.00 90.31 115 GLU A CA 1
ATOM 946 C C . GLU A 1 115 ? -17.796 7.666 8.461 1.00 90.31 115 GLU A C 1
ATOM 948 O O . GLU A 1 115 ? -17.360 8.801 8.662 1.00 90.31 115 GLU A O 1
ATOM 953 N N . LEU A 1 116 ? -18.403 7.333 7.322 1.00 87.00 116 LEU A N 1
ATOM 954 C CA . LEU A 1 116 ? -18.724 8.325 6.299 1.00 87.00 116 LEU A CA 1
ATOM 955 C C . LEU A 1 116 ? -19.819 9.250 6.832 1.00 87.00 116 LEU A C 1
ATOM 957 O O . LEU A 1 116 ? -20.896 8.773 7.188 1.00 87.00 116 LEU A O 1
ATOM 961 N N . SER A 1 117 ? -19.561 10.559 6.844 1.00 84.12 117 SER A N 1
ATOM 962 C CA . SER A 1 117 ? -20.544 11.553 7.294 1.00 84.12 117 SER A CA 1
ATOM 963 C C . SER A 1 117 ? -21.804 11.553 6.424 1.00 84.12 117 SER A C 1
ATOM 965 O O . SER A 1 117 ? -22.906 11.723 6.930 1.00 84.12 117 SER A O 1
ATOM 967 N N . GLU A 1 118 ? -21.648 11.319 5.118 1.00 85.31 118 GLU A N 1
ATOM 968 C CA . GLU A 1 118 ? -22.737 11.209 4.147 1.00 85.31 118 GLU A CA 1
ATOM 969 C C . GLU A 1 118 ? -22.465 10.027 3.211 1.00 85.31 118 GLU A C 1
ATOM 971 O O . GLU A 1 118 ? -21.476 10.015 2.481 1.00 85.31 118 GLU A O 1
ATOM 976 N N . LYS A 1 119 ? -23.346 9.020 3.218 1.00 74.75 119 LYS A N 1
ATOM 977 C CA . LYS A 1 119 ? -23.174 7.797 2.408 1.00 74.75 119 LYS A CA 1
ATOM 978 C C . LYS A 1 119 ? -23.414 8.008 0.909 1.00 74.75 119 LYS A C 1
ATOM 980 O O . LYS A 1 119 ? -22.945 7.206 0.113 1.00 74.75 119 LYS A O 1
ATOM 985 N N . SER A 1 120 ? -24.160 9.046 0.534 1.00 73.31 120 SER A N 1
ATOM 986 C CA . SER A 1 120 ? -24.564 9.330 -0.851 1.00 73.31 120 SER A CA 1
ATOM 987 C C . SER A 1 120 ? -23.655 10.323 -1.571 1.00 73.31 120 SER A C 1
ATOM 989 O O . SER A 1 120 ? -23.867 10.596 -2.750 1.00 73.31 120 SER A O 1
ATOM 991 N N . LYS A 1 121 ? -22.671 10.903 -0.879 1.00 76.69 121 LYS A N 1
ATOM 992 C CA . LYS A 1 121 ? -21.799 11.910 -1.472 1.00 76.69 121 LYS A CA 1
ATOM 993 C C . LYS A 1 121 ? -20.763 11.242 -2.371 1.00 76.69 121 LYS A C 1
ATOM 995 O O . LYS A 1 121 ? -19.954 10.443 -1.906 1.00 76.69 121 LYS A O 1
ATOM 1000 N N . GLU A 1 122 ? -20.763 11.604 -3.649 1.00 75.44 122 GLU A N 1
ATOM 1001 C CA . GLU A 1 122 ? -19.749 11.137 -4.592 1.00 75.44 122 GLU A CA 1
ATOM 1002 C C . GLU A 1 122 ? -18.367 11.704 -4.230 1.00 75.44 122 GLU A C 1
ATOM 1004 O O . GLU A 1 122 ? -18.159 12.921 -4.143 1.00 75.44 122 GLU A O 1
ATOM 1009 N N . ILE A 1 123 ? -17.405 10.806 -4.009 1.00 75.88 123 ILE A N 1
ATOM 1010 C CA . ILE A 1 123 ? -16.016 11.158 -3.713 1.00 75.88 123 ILE A CA 1
ATOM 1011 C C . ILE A 1 123 ? -15.322 11.501 -5.030 1.00 75.88 123 ILE A C 1
ATOM 1013 O O . ILE A 1 123 ? -15.105 10.636 -5.875 1.00 75.88 123 ILE A O 1
ATOM 1017 N N . ASN A 1 124 ? -14.938 12.766 -5.183 1.00 72.81 124 ASN A N 1
ATOM 1018 C CA . ASN A 1 124 ? -14.234 13.260 -6.359 1.00 72.81 124 ASN A CA 1
ATOM 1019 C C . ASN A 1 124 ? -12.763 13.550 -6.041 1.00 72.81 124 ASN A C 1
ATOM 1021 O O . ASN A 1 124 ? -12.435 14.089 -4.981 1.00 72.81 124 ASN A O 1
ATOM 1025 N N . TYR A 1 125 ? -11.868 13.232 -6.978 1.00 71.25 125 TYR A N 1
ATOM 1026 C CA . TYR A 1 125 ? -10.457 13.594 -6.862 1.00 71.25 125 TYR A CA 1
ATOM 1027 C C . TYR A 1 125 ? -10.261 15.065 -7.226 1.00 71.25 125 TYR A C 1
ATOM 1029 O O . TYR A 1 125 ? -10.592 15.496 -8.330 1.00 71.25 125 TYR A O 1
ATOM 1037 N N . ARG A 1 126 ? -9.662 15.835 -6.315 1.00 71.44 126 ARG A N 1
ATOM 1038 C CA . ARG A 1 126 ? -9.220 17.202 -6.598 1.00 71.44 126 ARG A CA 1
ATOM 1039 C C . ARG A 1 126 ? -7.714 17.198 -6.829 1.00 71.44 126 ARG A C 1
ATOM 1041 O O . ARG A 1 126 ? -6.945 16.991 -5.896 1.00 71.44 126 ARG A O 1
ATOM 1048 N N . THR A 1 127 ? -7.293 17.424 -8.070 1.00 69.88 127 THR A N 1
ATOM 1049 C CA . THR A 1 127 ? -5.863 17.506 -8.405 1.00 69.88 127 THR A CA 1
ATOM 1050 C C . THR A 1 127 ? -5.299 18.822 -7.883 1.00 69.88 127 THR A C 1
ATOM 1052 O O . THR A 1 127 ? -5.695 19.889 -8.347 1.00 69.88 127 THR A O 1
ATOM 1055 N N . MET A 1 128 ? -4.395 18.753 -6.905 1.00 69.38 128 MET A N 1
ATOM 1056 C CA . MET A 1 128 ? -3.736 19.918 -6.310 1.00 69.38 128 MET A CA 1
ATOM 1057 C C . MET A 1 128 ? -2.283 19.583 -5.976 1.00 69.38 128 MET A C 1
ATOM 1059 O O . MET A 1 128 ? -1.980 18.460 -5.584 1.00 69.38 128 MET A O 1
ATOM 1063 N N . ILE A 1 129 ? -1.391 20.565 -6.121 1.00 69.94 129 ILE A N 1
ATOM 1064 C CA . ILE A 1 129 ? 0.020 20.444 -5.711 1.00 69.94 129 ILE A CA 1
ATOM 1065 C C . ILE A 1 129 ? 0.181 20.885 -4.250 1.00 69.94 129 ILE A C 1
ATOM 1067 O O . ILE A 1 129 ? 0.968 20.310 -3.503 1.00 69.94 129 ILE A O 1
ATOM 1071 N N . THR A 1 130 ? -0.601 21.880 -3.831 1.00 69.06 130 THR A N 1
ATOM 1072 C CA . THR A 1 130 ? -0.618 22.434 -2.476 1.00 69.06 130 THR A CA 1
ATOM 1073 C C . THR A 1 130 ? -1.979 22.205 -1.829 1.00 69.06 130 THR A C 1
ATOM 1075 O O . THR A 1 130 ? -3.016 22.545 -2.402 1.00 69.06 130 THR A O 1
ATOM 1078 N N . LEU A 1 131 ? -1.982 21.639 -0.620 1.00 65.44 131 LEU A N 1
ATOM 1079 C CA . LEU A 1 131 ? -3.179 21.581 0.213 1.00 65.44 131 LEU A CA 1
ATOM 1080 C C . LEU A 1 131 ? -3.411 22.972 0.814 1.00 65.44 131 LEU A C 1
ATOM 1082 O O . LEU A 1 131 ? -2.620 23.429 1.636 1.00 65.44 131 LEU A O 1
ATOM 1086 N N . HIS A 1 132 ? -4.480 23.645 0.399 1.00 68.69 132 HIS A N 1
ATOM 1087 C CA . HIS A 1 132 ? -4.906 24.889 1.035 1.00 68.69 132 HIS A CA 1
ATOM 1088 C C . HIS A 1 132 ? -5.623 24.558 2.343 1.00 68.69 132 HIS A C 1
ATOM 1090 O O . HIS A 1 132 ? -6.678 23.924 2.328 1.00 68.69 132 HIS A O 1
ATOM 1096 N N . ILE A 1 133 ? -5.024 24.963 3.460 1.00 60.97 133 ILE A N 1
ATOM 1097 C CA . ILE A 1 133 ? -5.643 24.910 4.783 1.00 60.97 133 ILE A CA 1
ATOM 1098 C C . ILE A 1 133 ? -6.222 26.306 5.021 1.00 60.97 133 ILE A C 1
ATOM 1100 O O . ILE A 1 133 ? -5.458 27.270 5.071 1.00 60.97 133 ILE A O 1
ATOM 1104 N N . ASN A 1 134 ? -7.551 26.406 5.070 1.00 43.53 134 ASN A N 1
ATOM 1105 C CA . ASN A 1 134 ? -8.255 27.620 5.489 1.00 43.53 134 ASN A CA 1
ATOM 1106 C C . ASN A 1 134 ? -8.390 27.649 7.009 1.00 43.53 134 ASN A C 1
ATOM 1108 O O . ASN A 1 134 ? -8.599 26.555 7.584 1.00 43.53 134 ASN A O 1
#

Mean predicted aligned error: 8.13 Å

Radius of gyration: 17.03 Å; Cα contacts (8 Å, |Δi|>4): 117; chains: 1; bounding box: 43×45×49 Å

Foldseek 3Di:
DVVVLQVPFLLLLQVLLCCLQPQLDQDQAQPPDDPDPDRDRDGSNVLSQDCVLVNPCSNPRDSCVQADPVRGGHDDDCVSSVSQHDDPSGNPCVVVVSSVSSVVVVVPVVPDDDDDPDPPDDDDDDRDPDDDDD

Sequence (134 aa):
MEESLEKLQYLHAALSEILRIGSPLLVRHPVGWVQRGQGDLVVYIAMGRMESFWGDDAQVFRPERLIDEEGMYRHESPFKFTAFQTGQRICMGKQFARKQMKIFAAVLLRYFRFELSEKSKEINYRTMITLHIN

pLDDT: mean 81.4, std 16.52, range [35.09, 97.12]

Secondary structure (DSSP, 8-state):
-HHHHHT-HHHHHHHHHHHHHS---------TTSSS-------HHHHHH-HHHH-TTTTS--GGGGB-TTSPBPPPPTTT--TT--GGG--TTHHHHHHHHHHHHHHHHHH-----S-TT--------SS----

Organism: Vanilla planifolia (NCBI:txid51239)

Nearest PDB structures (foldseek):
  6iq5-assembly2_B  TM=7.845E-01  e=2.125E-03  Homo sapiens
  6b82-assembly1_B  TM=8.179E-01  e=2.946E-03  Danio rerio
  6dwn-assembly2_B  TM=7.571E-01  e=2.642E-03  Homo sapiens
  6dwn-assembly3_C  TM=7.422E-01  e=4.312E-03  Homo sapiens
  6udm-assembly1_A  TM=7.389E-01  e=5.361E-03  Homo sapiens